Protein AF-A0A7V9SA68-F1 (afdb_monomer)

pLDDT: mean 89.1, std 13.72, range [39.91, 98.69]

Foldseek 3Di:
DDDDDDDDDPPPPPDPPDDDDPDDDLLRQLFVQQWDWDQPDQQGIKIKGWPAPLNDPPPVCNVVNQFKTKMKIWGWGQDPPRDIATDDFDDKFKAKPVRHTFAWDDPVRDDVVVVVVVVVVVVVQCVVVVNRTDMDMTMTGCVPNHCADFIKMWMDGPNDIDMHGDVGRRHDDD

Solvent-accessible surface area (backbone atoms only — not comparable to full-atom values): 10291 Å² total; per-residue (Å²): 141,85,87,82,85,80,81,81,81,82,80,78,78,76,71,82,83,77,70,76,65,93,71,67,50,61,62,52,51,23,47,55,69,34,39,48,76,46,72,57,69,79,68,18,37,41,37,41,34,50,61,40,38,63,70,50,98,43,79,87,47,34,70,52,32,54,49,27,43,36,38,39,40,34,41,33,32,53,46,88,93,71,46,76,47,62,52,87,81,71,83,72,42,48,24,36,72,84,68,50,71,48,51,70,56,53,83,92,72,56,55,68,68,57,52,53,50,52,54,50,53,49,50,53,44,18,62,76,48,78,67,65,55,54,74,41,80,49,45,22,44,23,84,84,37,38,58,68,38,79,46,25,43,35,40,34,45,94,95,41,79,50,71,46,70,26,51,40,60,64,43,82,86,127

Radius of gyration: 20.71 Å; Cα contacts (8 Å, |Δi|>4): 269; chains: 1; bounding box: 78×39×42 Å

Secondary structure (DSSP, 8-state):
------------------PPPSS--HHHHHHHHHEEEEE-GGG-EEEEEE--GGG---GGGHHHHHHEEEEEEEEEEE-GGG-EEE------EEEETT-PBPPBPPGGGS-HHHHHHHHHHHHHHHHHTTT----EEEEEE-TT--TTSSEEEEEEETTEEEEEEESPTT----

Sequence (174 aa):
MRAYAWGLALLVLAAPAAARLWKPTPPQVAMDYATISHIKGTEGRVIVTWMAAPLVPAPTMQPLLDRYVVISIVHTRQGAGGAVTWDDIEGVQVTDGNGQALKEVTPDTIPPSLVGMTASAEAAMRQSTQGKGKMHWGIYEAGAVNACRPGKLVVAYDGEQYSWDTPMPGCPKT

Mean predicted aligned error: 7.51 Å

Nearest PDB structures (foldseek):
  5jjh-assembly1_A  TM=4.404E-01  e=7.580E-01  Corynebacterium glutamicum
  9cyl-assembly1_L  TM=4.227E-01  e=2.660E+00  Mus musculus
  9bia-assembly1_F  TM=2.562E-01  e=7.580E-01  synthetic construct
  3cx2-assembly1_A  TM=3.317E-01  e=2.373E+00  Homo sapiens
  8ew6-assembly1_W-2  TM=2.442E-01  e=7.867E+00  Homo sapiens

Structure (mmCIF, N/CA/C/O backbone):
data_AF-A0A7V9SA68-F1
#
_entry.id   AF-A0A7V9SA68-F1
#
loop_
_atom_site.group_PDB
_atom_site.id
_atom_site.type_symbol
_atom_site.label_atom_id
_atom_site.label_alt_id
_atom_site.label_comp_id
_atom_site.label_asym_id
_atom_site.label_entity_id
_atom_site.label_seq_id
_atom_site.pdbx_PDB_ins_code
_atom_site.Cartn_x
_atom_site.Cartn_y
_atom_site.Cartn_z
_atom_site.occupancy
_atom_site.B_iso_or_equiv
_atom_site.auth_seq_id
_atom_site.auth_comp_id
_atom_site.auth_asym_id
_atom_site.auth_atom_id
_atom_site.pdbx_PDB_model_num
ATOM 1 N N . MET A 1 1 ? 61.872 26.856 -12.480 1.00 39.91 1 MET A N 1
ATOM 2 C CA . MET A 1 1 ? 61.262 25.542 -12.186 1.00 39.91 1 MET A CA 1
ATOM 3 C C . MET A 1 1 ? 60.559 25.635 -10.837 1.00 39.91 1 MET A C 1
ATOM 5 O O . MET A 1 1 ? 61.240 25.738 -9.828 1.00 39.91 1 MET A O 1
ATOM 9 N N . ARG A 1 2 ? 59.223 25.727 -10.811 1.00 41.56 2 ARG A N 1
ATOM 10 C CA . ARG A 1 2 ? 58.414 25.763 -9.578 1.00 41.56 2 ARG A CA 1
ATOM 11 C C . ARG A 1 2 ? 57.409 24.617 -9.645 1.00 41.56 2 ARG A C 1
ATOM 13 O O . ARG A 1 2 ? 56.536 24.634 -10.504 1.00 41.56 2 ARG A O 1
ATOM 20 N N . ALA A 1 3 ? 57.583 23.623 -8.782 1.00 43.25 3 ALA A N 1
ATOM 21 C CA . ALA A 1 3 ? 56.650 22.520 -8.605 1.00 43.25 3 ALA A CA 1
ATOM 22 C C . ALA A 1 3 ? 55.630 22.911 -7.527 1.00 43.25 3 ALA A C 1
ATOM 24 O O . ALA A 1 3 ? 56.015 23.204 -6.398 1.00 43.25 3 ALA A O 1
ATOM 25 N N . TYR A 1 4 ? 54.344 22.931 -7.877 1.00 50.34 4 TYR A N 1
ATOM 26 C CA . TYR A 1 4 ? 53.247 23.026 -6.916 1.00 50.34 4 TYR A CA 1
ATOM 27 C C . TYR A 1 4 ? 52.626 21.637 -6.775 1.00 50.34 4 TYR A C 1
ATOM 29 O O . TYR A 1 4 ? 51.953 21.155 -7.684 1.00 50.34 4 TYR A O 1
ATOM 37 N N . ALA A 1 5 ? 52.892 20.986 -5.644 1.00 49.88 5 ALA A N 1
ATOM 38 C CA . ALA A 1 5 ? 52.247 19.742 -5.258 1.00 49.88 5 ALA A CA 1
ATOM 39 C C . ALA A 1 5 ? 50.839 20.056 -4.730 1.00 49.88 5 ALA A C 1
ATOM 41 O O . ALA A 1 5 ? 50.684 20.669 -3.675 1.00 49.88 5 ALA A O 1
ATOM 42 N N . TRP A 1 6 ? 49.816 19.658 -5.483 1.00 51.41 6 TRP A N 1
ATOM 43 C CA . TRP A 1 6 ? 48.422 19.693 -5.051 1.00 51.41 6 TRP A CA 1
ATOM 44 C C . TRP A 1 6 ? 48.121 18.432 -4.238 1.00 51.41 6 TRP A C 1
ATOM 46 O O . TRP A 1 6 ? 48.025 17.336 -4.785 1.00 51.41 6 TRP A O 1
ATOM 56 N N . GLY A 1 7 ? 47.997 18.587 -2.920 1.00 52.03 7 GLY A N 1
ATOM 57 C CA . GLY A 1 7 ? 47.494 17.542 -2.034 1.00 52.03 7 GLY A CA 1
ATOM 58 C C . GLY A 1 7 ? 45.973 17.457 -2.134 1.00 52.03 7 GLY A C 1
ATOM 59 O O . GLY A 1 7 ? 45.271 18.354 -1.674 1.00 52.03 7 GLY A O 1
ATOM 60 N N . LEU A 1 8 ? 45.463 16.384 -2.739 1.00 59.12 8 LEU A N 1
ATOM 61 C CA . LEU A 1 8 ? 44.035 16.083 -2.780 1.00 59.12 8 LEU A CA 1
ATOM 62 C C . LEU A 1 8 ? 43.644 15.373 -1.472 1.00 59.12 8 LEU A C 1
ATOM 64 O O . LEU A 1 8 ? 43.909 14.185 -1.293 1.00 59.12 8 LEU A O 1
ATOM 68 N N . ALA A 1 9 ? 43.046 16.108 -0.536 1.00 55.38 9 ALA A N 1
ATOM 69 C CA . ALA A 1 9 ? 42.483 15.538 0.684 1.00 55.38 9 ALA A CA 1
ATOM 70 C C . ALA A 1 9 ? 41.136 14.863 0.367 1.00 55.38 9 ALA A C 1
ATOM 72 O O . ALA A 1 9 ? 40.105 15.521 0.240 1.00 55.38 9 ALA A O 1
ATOM 73 N N . LEU A 1 10 ? 41.152 13.536 0.223 1.00 54.66 10 LEU A N 1
ATOM 74 C CA . LEU A 1 10 ? 39.959 12.690 0.147 1.00 54.66 10 LEU A CA 1
ATOM 75 C C . LEU A 1 10 ? 39.303 12.599 1.535 1.00 54.66 10 LEU A C 1
ATOM 77 O O . LEU A 1 10 ? 39.601 11.710 2.330 1.00 54.66 10 LEU A O 1
ATOM 81 N N . LEU A 1 11 ? 38.401 13.535 1.830 1.00 51.50 11 LEU A N 1
ATOM 82 C CA . LEU A 1 11 ? 37.455 13.432 2.942 1.00 51.50 11 LEU A CA 1
ATOM 83 C C . LEU A 1 11 ? 36.398 12.375 2.593 1.00 51.50 11 LEU A C 1
ATOM 85 O O . LEU A 1 11 ? 35.364 12.666 1.995 1.00 51.50 11 LEU A O 1
ATOM 89 N N . VAL A 1 12 ? 36.680 11.124 2.956 1.00 53.19 12 VAL A N 1
ATOM 90 C CA . VAL A 1 12 ? 35.689 10.045 2.964 1.00 53.19 12 VAL A CA 1
ATOM 91 C C . VAL A 1 12 ? 34.710 10.335 4.100 1.00 53.19 12 VAL A C 1
ATOM 93 O O . VAL A 1 12 ? 34.970 10.029 5.262 1.00 53.19 12 VAL A O 1
ATOM 96 N N . LEU A 1 13 ? 33.583 10.965 3.770 1.00 51.72 13 LEU A N 1
ATOM 97 C CA . LEU A 1 13 ? 32.421 11.040 4.651 1.00 51.72 13 LEU A CA 1
ATOM 98 C C . LEU A 1 13 ? 31.860 9.620 4.796 1.00 51.72 13 LEU A C 1
ATOM 100 O O . LEU A 1 13 ? 31.048 9.173 3.988 1.00 51.72 13 LEU A O 1
ATOM 104 N N . ALA A 1 14 ? 32.340 8.886 5.801 1.00 55.88 14 ALA A N 1
ATOM 105 C CA . ALA A 1 14 ? 31.774 7.605 6.190 1.00 55.88 14 ALA A CA 1
ATOM 106 C C . ALA A 1 14 ? 30.345 7.845 6.692 1.00 55.88 14 ALA A C 1
ATOM 108 O O . ALA A 1 14 ? 30.129 8.211 7.848 1.00 55.88 14 ALA A O 1
ATOM 109 N N . ALA A 1 15 ? 29.358 7.684 5.809 1.00 61.00 15 ALA A N 1
ATOM 110 C CA . ALA A 1 15 ? 27.975 7.587 6.241 1.00 61.00 15 ALA A CA 1
ATOM 111 C C . ALA A 1 15 ? 27.877 6.399 7.215 1.00 61.00 15 ALA A C 1
ATOM 113 O O . ALA A 1 15 ? 28.412 5.327 6.908 1.00 61.00 15 ALA A O 1
ATOM 114 N N . PRO A 1 16 ? 27.248 6.560 8.393 1.00 59.00 16 PRO A N 1
ATOM 115 C CA . PRO A 1 16 ? 27.104 5.461 9.328 1.00 59.00 16 PRO A CA 1
ATOM 116 C C . PRO A 1 16 ? 26.313 4.347 8.643 1.00 59.00 16 PRO A C 1
ATOM 118 O O . PRO A 1 16 ? 25.147 4.519 8.286 1.00 59.00 16 PRO A O 1
ATOM 121 N N . ALA A 1 17 ? 26.958 3.200 8.446 1.00 57.69 17 ALA A N 1
ATOM 122 C CA . ALA A 1 17 ? 26.277 1.980 8.055 1.00 57.69 17 ALA A CA 1
ATOM 123 C C . ALA A 1 17 ? 25.399 1.551 9.237 1.00 57.69 17 ALA A C 1
ATOM 125 O O . ALA A 1 17 ? 25.861 0.899 10.172 1.00 57.69 17 ALA A O 1
ATOM 126 N N . ALA A 1 18 ? 24.137 1.977 9.236 1.00 67.50 18 ALA A N 1
ATOM 127 C CA . ALA A 1 18 ? 23.168 1.513 10.211 1.00 67.50 18 ALA A CA 1
ATOM 128 C C . ALA A 1 18 ? 22.851 0.044 9.899 1.00 67.50 18 ALA A C 1
ATOM 130 O O . ALA A 1 18 ? 22.137 -0.266 8.944 1.00 67.50 18 ALA A O 1
ATOM 131 N N . ALA A 1 19 ? 23.406 -0.874 10.691 1.00 68.50 19 ALA A N 1
ATOM 132 C CA . ALA A 1 19 ? 22.926 -2.248 10.712 1.00 68.50 19 ALA A CA 1
ATOM 133 C C . ALA A 1 19 ? 21.432 -2.230 11.070 1.00 68.50 19 ALA A C 1
ATOM 135 O O . ALA A 1 19 ? 21.007 -1.427 11.907 1.00 68.50 19 ALA A O 1
ATOM 136 N N . ARG A 1 20 ? 20.630 -3.096 10.433 1.00 66.94 20 ARG A N 1
ATOM 137 C CA . ARG A 1 20 ? 19.212 -3.256 10.792 1.00 66.94 20 ARG A CA 1
ATOM 138 C C . ARG A 1 20 ? 19.105 -3.392 12.313 1.00 66.94 20 ARG A C 1
ATOM 140 O O . ARG A 1 20 ? 19.869 -4.156 12.905 1.00 66.94 20 ARG A O 1
ATOM 147 N N . LEU A 1 21 ? 18.186 -2.648 12.936 1.00 72.56 21 LEU A N 1
ATOM 148 C CA . LEU A 1 21 ? 17.966 -2.753 14.378 1.00 72.56 21 LEU A CA 1
ATOM 149 C C . LEU A 1 21 ? 17.682 -4.217 14.714 1.00 72.56 21 LEU A C 1
ATOM 151 O O . LEU A 1 21 ? 16.724 -4.795 14.208 1.00 72.56 21 LEU A O 1
ATOM 155 N N . TRP A 1 22 ? 18.504 -4.817 15.574 1.00 80.94 22 TRP A N 1
ATOM 156 C CA . TRP A 1 22 ? 18.327 -6.225 15.933 1.00 80.94 22 TRP A CA 1
ATOM 157 C C . TRP A 1 22 ? 17.017 -6.467 16.707 1.00 80.9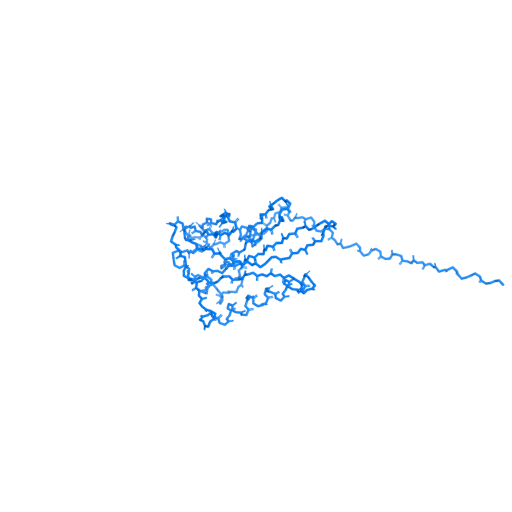4 22 TRP A C 1
ATOM 159 O O . TRP A 1 22 ? 16.490 -7.575 16.706 1.00 80.94 22 TRP A O 1
ATOM 169 N N . LYS A 1 23 ? 16.472 -5.413 17.334 1.00 85.75 23 LYS A N 1
ATOM 170 C CA . LYS A 1 23 ? 15.135 -5.377 17.934 1.00 85.75 23 LYS A CA 1
ATOM 171 C C . LYS A 1 23 ? 14.303 -4.299 17.239 1.00 85.75 23 LYS A C 1
ATOM 173 O O . LYS A 1 23 ? 14.423 -3.137 17.631 1.00 85.75 23 LYS A O 1
ATOM 178 N N . PRO A 1 24 ? 13.503 -4.634 16.217 1.00 86.94 24 PRO A N 1
ATOM 179 C CA . PRO A 1 24 ? 12.635 -3.649 15.589 1.00 86.94 24 PRO A CA 1
ATOM 180 C C . PRO A 1 24 ? 11.670 -3.072 16.627 1.00 86.94 24 PRO A C 1
ATOM 182 O O . PRO A 1 24 ? 11.178 -3.775 17.515 1.00 86.94 24 PRO A O 1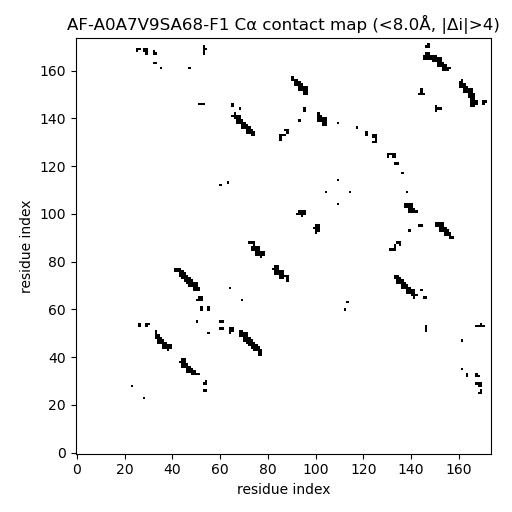
ATOM 185 N N . THR A 1 25 ? 11.424 -1.768 16.541 1.00 88.19 25 THR A N 1
ATOM 186 C CA . THR A 1 25 ? 10.427 -1.113 17.393 1.00 88.19 25 THR A CA 1
ATOM 187 C C . THR A 1 25 ? 9.020 -1.567 16.981 1.00 88.19 25 THR A C 1
ATOM 189 O O . THR A 1 25 ? 8.827 -1.973 15.834 1.00 88.19 25 THR A O 1
ATOM 192 N N . PRO A 1 26 ? 8.001 -1.491 17.858 1.00 87.25 26 PRO A N 1
ATOM 193 C CA . PRO A 1 26 ? 6.640 -1.871 17.475 1.00 87.25 26 PRO A CA 1
ATOM 194 C C . PRO A 1 26 ? 6.115 -1.163 16.208 1.00 87.25 26 PRO A C 1
ATOM 196 O O . PRO A 1 26 ? 5.561 -1.855 15.354 1.00 87.25 26 PRO A O 1
ATOM 199 N N . PRO A 1 27 ? 6.347 0.153 16.000 1.00 86.88 27 PRO A N 1
ATOM 200 C CA . PRO A 1 27 ? 5.988 0.812 14.741 1.00 86.88 27 PRO A CA 1
ATOM 201 C C . PRO A 1 27 ? 6.722 0.245 13.520 1.00 86.88 27 PRO A C 1
ATOM 203 O O . PRO A 1 27 ? 6.141 0.155 12.443 1.00 86.88 27 PRO A O 1
ATOM 206 N N . GLN A 1 28 ? 7.984 -0.167 13.678 1.00 88.88 28 GLN A N 1
ATOM 207 C CA . GLN A 1 28 ? 8.751 -0.779 12.595 1.00 88.88 28 GLN A CA 1
ATOM 208 C C . GLN A 1 28 ? 8.187 -2.151 12.216 1.00 88.88 28 GLN A C 1
ATOM 210 O O . GLN A 1 28 ? 8.015 -2.424 11.036 1.00 88.88 28 GLN A O 1
ATOM 215 N N . VAL A 1 29 ? 7.820 -2.977 13.202 1.00 92.12 29 VAL A N 1
ATOM 216 C CA . VAL A 1 29 ? 7.164 -4.271 12.945 1.00 92.12 29 VAL A CA 1
ATOM 217 C C . VAL A 1 29 ? 5.832 -4.076 12.222 1.00 92.12 29 VAL A C 1
ATOM 219 O O . VAL A 1 29 ? 5.530 -4.815 11.290 1.00 92.12 29 VAL A O 1
ATOM 222 N N . ALA A 1 30 ? 5.043 -3.076 12.622 1.00 92.50 30 ALA A N 1
ATOM 223 C CA . ALA A 1 30 ? 3.789 -2.758 11.951 1.00 92.50 30 ALA A CA 1
ATOM 224 C C . ALA A 1 30 ? 4.022 -2.331 10.492 1.00 92.50 30 ALA A C 1
ATOM 226 O O . ALA A 1 30 ? 3.327 -2.812 9.602 1.00 92.50 30 ALA A O 1
ATOM 227 N N . MET A 1 31 ? 5.017 -1.475 10.236 1.00 93.50 31 MET A N 1
ATOM 228 C CA . MET A 1 31 ? 5.364 -1.018 8.885 1.00 93.50 31 MET A CA 1
ATOM 229 C C . MET A 1 31 ? 5.866 -2.158 7.992 1.00 93.50 31 MET A C 1
ATOM 231 O O . MET A 1 31 ? 5.441 -2.270 6.842 1.00 93.50 31 MET A O 1
ATOM 235 N N . ASP A 1 32 ? 6.736 -3.015 8.531 1.00 94.25 32 ASP A N 1
ATOM 236 C CA . ASP A 1 32 ? 7.239 -4.197 7.831 1.00 94.25 32 ASP A CA 1
ATOM 237 C C . ASP A 1 32 ? 6.089 -5.164 7.509 1.00 94.25 32 ASP A C 1
ATOM 239 O O . ASP A 1 32 ? 6.033 -5.705 6.411 1.00 94.25 32 ASP A O 1
ATOM 243 N N . TYR A 1 33 ? 5.129 -5.337 8.426 1.00 96.38 33 TYR A N 1
ATOM 244 C CA . TYR A 1 33 ? 3.928 -6.141 8.184 1.00 96.38 33 TYR A CA 1
ATOM 245 C C . TYR A 1 33 ? 3.020 -5.524 7.112 1.00 96.38 33 TYR A C 1
ATOM 247 O O . TYR A 1 33 ? 2.484 -6.223 6.258 1.00 96.38 33 TYR A O 1
ATOM 255 N N . ALA A 1 34 ? 2.857 -4.202 7.134 1.00 97.25 34 ALA A N 1
ATOM 256 C CA . ALA A 1 34 ? 2.014 -3.468 6.200 1.00 97.25 34 ALA A CA 1
ATOM 257 C C . ALA A 1 34 ? 2.564 -3.410 4.770 1.00 97.25 34 ALA A C 1
ATOM 259 O O . ALA A 1 34 ? 1.821 -3.069 3.851 1.00 97.25 34 ALA A O 1
ATOM 260 N N . THR A 1 35 ? 3.849 -3.719 4.579 1.00 97.81 35 THR A N 1
ATOM 261 C CA . THR A 1 35 ? 4.536 -3.618 3.291 1.00 97.81 35 THR A CA 1
ATOM 262 C C . THR A 1 35 ? 4.967 -4.991 2.801 1.00 97.81 35 THR A C 1
ATOM 264 O O . THR A 1 35 ? 5.888 -5.602 3.335 1.00 97.81 35 THR A O 1
ATOM 267 N N . ILE A 1 36 ? 4.365 -5.447 1.709 1.00 98.38 36 ILE A N 1
ATOM 268 C CA . ILE A 1 36 ? 4.782 -6.664 1.021 1.00 98.38 36 ILE A CA 1
ATOM 269 C C . ILE A 1 36 ? 5.702 -6.276 -0.132 1.00 98.38 36 ILE A C 1
ATOM 271 O O . ILE A 1 36 ? 5.328 -5.527 -1.029 1.00 98.38 36 ILE A O 1
ATOM 275 N N . SER A 1 37 ? 6.926 -6.797 -0.113 1.00 97.81 37 SER A N 1
ATOM 276 C CA . SER A 1 37 ? 7.916 -6.604 -1.171 1.00 97.81 37 SER A CA 1
ATOM 277 C C . SER A 1 37 ? 8.167 -7.923 -1.893 1.00 97.81 37 SER A C 1
ATOM 279 O O . SER A 1 37 ? 8.907 -8.767 -1.389 1.00 97.81 37 SER A O 1
ATOM 281 N N . HIS A 1 38 ? 7.626 -8.066 -3.097 1.00 97.56 38 HIS A N 1
ATOM 282 C CA . HIS A 1 38 ? 7.768 -9.251 -3.935 1.00 97.56 38 HIS A CA 1
ATOM 283 C C . HIS A 1 38 ? 8.798 -9.003 -5.046 1.00 97.56 38 HIS A C 1
ATOM 285 O O . HIS A 1 38 ? 8.635 -8.113 -5.878 1.00 97.56 38 HIS A O 1
ATOM 291 N N . ILE A 1 39 ? 9.880 -9.783 -5.051 1.00 95.44 39 ILE A N 1
ATOM 292 C CA . ILE A 1 39 ? 10.885 -9.788 -6.122 1.00 95.44 39 ILE A CA 1
ATOM 293 C C . ILE A 1 39 ? 10.458 -10.821 -7.173 1.00 95.44 39 ILE A C 1
ATOM 295 O O . ILE A 1 39 ? 10.526 -12.018 -6.905 1.00 95.44 39 ILE A O 1
ATOM 299 N N . LYS A 1 40 ? 10.066 -10.369 -8.368 1.00 91.62 40 LYS A N 1
ATOM 300 C CA . LYS A 1 40 ? 9.612 -11.204 -9.497 1.00 91.62 40 LYS A CA 1
ATOM 301 C C . LYS A 1 40 ? 10.783 -11.691 -10.369 1.00 91.62 40 LYS A C 1
ATOM 303 O O . LYS A 1 40 ? 10.720 -11.713 -11.595 1.00 91.62 40 LYS A O 1
ATOM 308 N N . GLY A 1 41 ? 11.916 -12.020 -9.747 1.00 86.19 41 GLY A N 1
ATOM 309 C CA . GLY A 1 41 ? 13.139 -12.400 -10.461 1.00 86.19 41 GLY A CA 1
ATOM 310 C C . GLY A 1 41 ? 13.603 -11.320 -11.447 1.00 86.19 41 GLY A C 1
ATOM 311 O O . GLY A 1 41 ? 13.841 -10.178 -11.058 1.00 86.19 41 GLY A O 1
ATOM 312 N N . THR A 1 42 ? 13.737 -11.679 -12.726 1.00 82.75 42 THR A N 1
ATOM 313 C CA . THR A 1 42 ? 14.164 -10.756 -13.794 1.00 82.75 42 THR A CA 1
ATOM 314 C C . THR A 1 42 ? 13.082 -9.767 -14.220 1.00 82.75 42 THR A C 1
ATOM 316 O O . THR A 1 42 ? 13.396 -8.779 -14.877 1.00 82.75 42 THR A O 1
ATOM 319 N N . GLU A 1 43 ? 11.821 -10.011 -13.861 1.00 84.88 43 GLU A N 1
ATOM 320 C CA . GLU A 1 43 ? 10.708 -9.106 -14.173 1.00 84.88 43 GLU A CA 1
ATOM 321 C C . GLU A 1 43 ? 10.712 -7.879 -13.257 1.00 84.88 43 GLU A C 1
ATOM 323 O O . GLU A 1 43 ? 10.170 -6.841 -13.618 1.00 84.88 43 GLU A O 1
ATOM 328 N N . GLY A 1 44 ? 11.417 -7.953 -12.123 1.00 92.81 44 GLY A N 1
ATOM 329 C CA . GLY A 1 44 ? 11.677 -6.820 -11.248 1.00 92.81 44 GLY A CA 1
ATOM 330 C C . GLY A 1 44 ? 11.095 -6.985 -9.852 1.00 92.81 44 GLY A C 1
ATOM 331 O O . GLY A 1 44 ? 11.323 -7.993 -9.184 1.00 92.81 44 GLY A O 1
ATOM 332 N N . ARG A 1 45 ? 10.412 -5.952 -9.357 1.00 96.00 45 ARG A N 1
ATOM 333 C CA . ARG A 1 45 ? 9.926 -5.870 -7.977 1.00 96.00 45 ARG A CA 1
ATOM 334 C C . ARG A 1 45 ? 8.580 -5.167 -7.912 1.00 96.00 45 ARG A C 1
ATOM 336 O O . ARG A 1 45 ? 8.445 -4.054 -8.414 1.00 96.00 45 ARG A O 1
ATOM 343 N N . VAL A 1 46 ? 7.648 -5.781 -7.194 1.00 97.81 46 VAL A N 1
ATOM 344 C CA . VAL A 1 46 ? 6.379 -5.182 -6.781 1.00 97.81 46 VAL A CA 1
ATOM 345 C C . VAL A 1 46 ? 6.440 -4.905 -5.281 1.00 97.81 46 VAL A C 1
ATOM 347 O O . VAL A 1 46 ? 6.828 -5.768 -4.493 1.00 97.81 46 VAL A O 1
ATOM 350 N N . ILE A 1 47 ? 6.085 -3.692 -4.879 1.00 98.00 47 ILE A N 1
ATOM 351 C CA . ILE A 1 47 ? 5.924 -3.298 -3.480 1.00 98.00 47 ILE A CA 1
ATOM 352 C C . ILE A 1 47 ? 4.471 -2.886 -3.298 1.00 98.00 47 ILE A C 1
ATOM 354 O O . ILE A 1 47 ? 4.013 -1.979 -3.989 1.00 98.00 47 ILE A O 1
ATOM 358 N N . VAL A 1 48 ? 3.769 -3.544 -2.381 1.00 98.50 48 VAL A N 1
ATOM 359 C CA . VAL A 1 48 ? 2.389 -3.223 -2.013 1.00 98.50 48 VAL A CA 1
ATOM 360 C C . VAL A 1 48 ? 2.365 -2.815 -0.550 1.00 98.50 48 VAL A C 1
ATOM 362 O O . VAL A 1 48 ? 2.830 -3.570 0.304 1.00 98.50 48 VAL A O 1
ATOM 365 N N . THR A 1 49 ? 1.823 -1.639 -0.250 1.00 98.19 49 THR A N 1
ATOM 366 C CA . THR A 1 49 ? 1.753 -1.116 1.117 1.00 98.19 49 THR A CA 1
ATOM 367 C C . THR A 1 49 ? 0.323 -0.747 1.481 1.00 98.19 49 THR A C 1
ATOM 369 O O . THR A 1 49 ? -0.332 0.003 0.760 1.00 98.19 49 THR A O 1
ATOM 372 N N . TRP A 1 50 ? -0.140 -1.220 2.639 1.00 97.81 50 TRP A N 1
ATOM 373 C CA . TRP A 1 50 ? -1.398 -0.788 3.245 1.00 97.81 50 TRP A CA 1
ATOM 374 C C . TRP A 1 50 ? -1.158 0.308 4.286 1.00 97.81 50 TRP A C 1
ATOM 376 O O . TRP A 1 50 ? -0.582 0.068 5.346 1.00 97.81 50 TRP A O 1
ATOM 386 N N . MET A 1 51 ? -1.639 1.522 4.013 1.00 95.75 51 MET A N 1
ATOM 387 C CA . MET A 1 51 ? -1.597 2.639 4.960 1.00 95.75 51 MET A CA 1
ATOM 388 C C . MET A 1 51 ? -2.679 2.456 6.032 1.00 95.75 51 MET A C 1
ATOM 390 O O . MET A 1 51 ? -3.774 2.999 5.930 1.00 95.75 51 MET A O 1
ATOM 394 N N . ALA A 1 52 ? -2.383 1.656 7.051 1.00 93.19 52 ALA A N 1
ATOM 395 C CA . ALA A 1 52 ? -3.305 1.350 8.139 1.00 93.19 52 ALA A CA 1
ATOM 396 C C . ALA A 1 52 ? -3.138 2.287 9.350 1.00 93.19 52 ALA A C 1
ATOM 398 O O . ALA A 1 52 ? -2.062 2.840 9.589 1.00 93.19 52 ALA A O 1
ATOM 399 N N . ALA A 1 53 ? -4.191 2.417 10.166 1.00 89.75 53 ALA A N 1
ATOM 400 C CA . ALA A 1 53 ? -4.205 3.280 11.352 1.00 89.75 53 ALA A CA 1
ATOM 401 C C . ALA A 1 53 ? -3.019 3.071 12.326 1.00 89.75 53 ALA A C 1
ATOM 403 O O . ALA A 1 53 ? -2.456 4.076 12.764 1.00 89.75 53 ALA A O 1
ATOM 404 N N . PRO A 1 54 ? -2.557 1.834 12.625 1.00 87.81 54 PRO A N 1
ATOM 405 C CA . PRO A 1 54 ? -1.402 1.615 13.507 1.00 87.81 54 PRO A CA 1
ATOM 406 C C . PRO A 1 54 ? -0.088 2.238 13.017 1.00 87.81 54 PRO A C 1
ATOM 408 O O . PRO A 1 54 ? 0.838 2.414 13.807 1.00 87.81 54 PRO A O 1
ATOM 411 N N . LEU A 1 55 ? 0.011 2.563 11.725 1.00 87.75 55 LEU A N 1
ATOM 412 C CA . LEU A 1 55 ? 1.212 3.136 11.113 1.00 87.75 55 LEU A CA 1
ATOM 413 C C . LEU A 1 55 ? 1.255 4.657 11.195 1.00 87.75 55 LEU A C 1
ATOM 415 O O . LEU A 1 55 ? 2.317 5.251 11.017 1.00 87.75 55 LEU A O 1
ATOM 419 N N . VAL A 1 56 ? 0.105 5.294 11.415 1.00 86.12 56 VAL A N 1
ATOM 420 C CA . VAL A 1 56 ? -0.035 6.743 11.324 1.00 86.12 56 VAL A CA 1
ATOM 421 C C . VAL A 1 56 ? -0.212 7.308 12.733 1.00 86.12 56 VAL A C 1
ATOM 423 O O . VAL A 1 56 ? -1.303 7.225 13.298 1.00 86.12 56 VAL A O 1
ATOM 426 N N . PRO A 1 57 ? 0.830 7.931 13.321 1.00 82.38 57 PRO A N 1
ATOM 427 C CA . PRO A 1 57 ? 0.794 8.466 14.683 1.00 82.38 57 PRO A CA 1
ATOM 428 C C . PRO A 1 57 ? 0.034 9.804 14.765 1.00 82.38 57 PRO A C 1
ATOM 430 O O . PRO A 1 57 ? 0.402 10.697 15.523 1.00 82.38 57 PRO A O 1
ATOM 433 N N . ALA A 1 58 ? -1.023 9.963 13.967 1.00 87.50 58 ALA A N 1
ATOM 434 C CA . ALA A 1 58 ? -1.915 11.110 13.973 1.00 87.50 58 ALA A CA 1
ATOM 435 C C . ALA A 1 58 ? -3.319 10.623 14.367 1.00 87.50 58 ALA A C 1
ATOM 437 O O . ALA A 1 58 ? -4.000 10.013 13.540 1.00 87.50 58 ALA A O 1
ATOM 438 N N . PRO A 1 59 ? -3.788 10.890 15.602 1.00 86.88 59 PRO A N 1
ATOM 439 C CA . PRO A 1 59 ? -5.109 10.448 16.061 1.00 86.88 59 PRO A CA 1
ATOM 440 C C . PRO A 1 59 ? -6.251 10.911 15.149 1.00 86.88 59 PRO A C 1
ATOM 442 O O . PRO A 1 59 ? -7.235 10.204 14.968 1.00 86.88 59 PRO A O 1
ATOM 445 N N . THR A 1 60 ? -6.090 12.070 14.510 1.00 89.81 60 THR A N 1
ATOM 446 C CA . THR A 1 60 ? -7.038 12.625 13.535 1.00 89.81 60 THR A CA 1
ATOM 447 C C . THR A 1 60 ? -7.172 11.792 12.258 1.00 89.81 60 THR A C 1
ATOM 449 O O . THR A 1 60 ? -8.185 11.903 11.574 1.00 89.81 60 THR A O 1
ATOM 452 N N . MET A 1 61 ? -6.188 10.946 11.938 1.00 91.88 61 MET A N 1
ATOM 453 C CA . MET A 1 61 ? -6.217 10.058 10.773 1.00 91.88 61 MET A CA 1
ATOM 454 C C . MET A 1 61 ? -6.839 8.697 11.073 1.00 91.88 61 MET A C 1
ATOM 456 O O . MET A 1 61 ? -7.294 8.038 10.143 1.00 91.88 61 MET A O 1
ATOM 460 N N . GLN A 1 62 ? -6.906 8.275 12.339 1.00 91.25 62 GLN A N 1
ATOM 461 C CA . GLN A 1 62 ? -7.423 6.949 12.693 1.00 91.25 62 GLN A CA 1
ATOM 462 C C . GLN A 1 62 ? -8.854 6.714 12.182 1.00 91.25 62 GLN A C 1
ATOM 464 O O . GLN A 1 62 ? -9.044 5.736 11.466 1.00 91.25 62 GLN A O 1
ATOM 469 N N . PRO A 1 63 ? -9.834 7.624 12.390 1.00 92.75 63 PRO A N 1
ATOM 470 C CA . PRO A 1 63 ? -11.197 7.398 11.903 1.00 92.75 63 PRO A CA 1
ATOM 471 C C . PRO A 1 63 ? -11.285 7.302 10.377 1.00 92.75 63 PRO A C 1
ATOM 473 O O . PRO A 1 63 ? -12.178 6.652 9.840 1.00 92.75 63 PRO A O 1
ATOM 476 N N . LEU A 1 64 ? -10.367 7.964 9.665 1.00 94.88 64 LEU A N 1
ATOM 477 C CA . LEU A 1 64 ? -10.295 7.883 8.210 1.00 94.88 64 LEU A CA 1
ATOM 478 C C . LEU A 1 64 ? -9.733 6.537 7.770 1.00 94.88 64 LEU A C 1
ATOM 480 O O . LEU A 1 64 ? -10.307 5.915 6.889 1.00 94.88 64 LEU A O 1
ATOM 484 N N . LEU A 1 65 ? -8.659 6.068 8.400 1.00 94.94 65 LEU A N 1
ATOM 485 C CA . LEU A 1 65 ? -8.027 4.786 8.075 1.00 94.94 65 LEU A CA 1
ATOM 486 C C . LEU A 1 65 ? -8.811 3.572 8.605 1.00 94.94 65 LEU A C 1
ATOM 488 O O . LEU A 1 65 ? -8.577 2.452 8.165 1.00 94.94 65 LEU A O 1
ATOM 492 N N . ASP A 1 66 ? -9.765 3.788 9.513 1.00 94.06 66 ASP A N 1
ATOM 493 C CA . ASP A 1 66 ? -10.784 2.798 9.880 1.00 94.06 66 ASP A CA 1
ATOM 494 C C . ASP A 1 66 ? -11.925 2.731 8.857 1.00 94.06 66 ASP A C 1
ATOM 496 O O . ASP A 1 66 ? -12.539 1.679 8.682 1.00 94.06 66 ASP A O 1
ATOM 500 N N . ARG A 1 67 ? -12.237 3.855 8.199 1.00 95.94 67 ARG A N 1
ATOM 501 C CA . ARG A 1 67 ? -13.308 3.955 7.196 1.00 95.94 67 ARG A CA 1
ATOM 502 C C . ARG A 1 67 ? -12.836 3.604 5.787 1.00 95.94 67 ARG A C 1
ATOM 504 O O . ARG A 1 67 ? -13.649 3.165 4.972 1.00 95.94 67 ARG A O 1
ATOM 511 N N . TYR A 1 68 ? -11.555 3.809 5.503 1.00 97.81 68 TYR A N 1
ATOM 512 C CA . TYR A 1 68 ? -10.961 3.615 4.190 1.00 97.81 68 TYR A CA 1
ATOM 513 C C . TYR A 1 68 ? -9.752 2.686 4.250 1.00 97.81 68 TYR A C 1
ATOM 515 O O . TYR A 1 68 ? -8.874 2.835 5.097 1.00 97.81 68 TYR A O 1
ATOM 523 N N . VAL A 1 69 ? -9.672 1.775 3.287 1.00 98.06 69 VAL A N 1
ATOM 524 C CA . VAL A 1 69 ? -8.464 1.009 2.981 1.00 98.06 69 VAL A CA 1
ATOM 525 C C . VAL A 1 69 ? -7.671 1.793 1.942 1.00 98.06 69 VAL A C 1
ATOM 527 O O . VAL A 1 69 ? -8.181 2.096 0.868 1.00 98.06 69 VAL A O 1
ATOM 530 N N . VAL A 1 70 ? -6.429 2.143 2.268 1.00 97.88 70 VAL A N 1
ATOM 531 C CA . VAL A 1 70 ? -5.556 2.949 1.405 1.00 97.88 70 VAL A CA 1
ATOM 532 C C . VAL A 1 70 ? -4.339 2.116 1.026 1.00 97.88 70 VAL A C 1
ATOM 534 O O . VAL A 1 70 ? -3.541 1.754 1.892 1.00 97.88 70 VAL A O 1
ATOM 537 N N . ILE A 1 71 ? -4.207 1.808 -0.260 1.00 98.38 71 ILE A N 1
ATOM 538 C CA . ILE A 1 71 ? -3.179 0.921 -0.802 1.00 98.38 71 ILE A CA 1
ATOM 539 C C . ILE A 1 71 ? -2.289 1.709 -1.747 1.00 98.38 71 ILE A C 1
ATOM 541 O O . ILE A 1 71 ? -2.792 2.411 -2.622 1.00 98.38 71 ILE A O 1
ATOM 545 N N . SER A 1 72 ? -0.974 1.567 -1.594 1.00 98.00 72 SER A N 1
ATOM 546 C CA . SER A 1 72 ? -0.029 1.942 -2.639 1.00 98.00 72 SER A CA 1
ATOM 547 C C . SER A 1 72 ? 0.596 0.719 -3.283 1.00 98.00 72 SER A C 1
ATOM 549 O O . SER A 1 72 ? 0.880 -0.279 -2.619 1.00 98.00 72 SER A O 1
ATOM 551 N N . ILE A 1 73 ? 0.818 0.815 -4.591 1.00 98.38 73 ILE A N 1
ATOM 552 C CA . ILE A 1 73 ? 1.563 -0.171 -5.368 1.00 98.38 73 ILE A CA 1
ATOM 553 C C . ILE A 1 73 ? 2.675 0.554 -6.118 1.00 98.38 73 ILE A C 1
ATOM 555 O O . ILE A 1 73 ? 2.474 1.622 -6.701 1.00 98.38 73 ILE A O 1
ATOM 559 N N . VAL A 1 74 ? 3.860 -0.042 -6.099 1.00 97.56 74 VAL A N 1
ATOM 560 C CA . VAL A 1 74 ? 5.000 0.338 -6.931 1.00 97.56 74 VAL A CA 1
ATOM 561 C C . VAL A 1 74 ? 5.464 -0.902 -7.666 1.00 97.56 74 VAL A C 1
ATOM 563 O O . VAL A 1 74 ? 5.758 -1.913 -7.033 1.00 97.56 74 VAL A O 1
ATOM 566 N N . HIS A 1 75 ? 5.583 -0.811 -8.985 1.00 96.88 75 HIS A N 1
ATOM 567 C CA . HIS A 1 75 ? 6.151 -1.868 -9.806 1.00 96.88 75 HIS A CA 1
ATOM 568 C C . HIS A 1 75 ? 7.350 -1.312 -10.567 1.00 96.88 75 HIS A C 1
ATOM 570 O O . HIS A 1 75 ? 7.242 -0.350 -11.330 1.00 96.88 75 HIS A O 1
ATOM 576 N N . THR A 1 76 ? 8.518 -1.894 -10.314 1.00 95.75 76 THR A N 1
ATOM 577 C CA . THR A 1 76 ? 9.748 -1.574 -11.034 1.00 95.75 76 THR A CA 1
ATOM 578 C C . THR A 1 76 ? 10.286 -2.771 -11.782 1.00 95.75 76 THR A C 1
ATOM 580 O O . THR A 1 76 ? 10.282 -3.863 -11.222 1.00 95.75 76 THR A O 1
ATOM 583 N N . ARG A 1 77 ? 10.904 -2.543 -12.942 1.00 94.12 77 ARG A N 1
ATOM 584 C CA . ARG A 1 77 ? 11.741 -3.536 -13.628 1.00 94.12 77 ARG A CA 1
ATOM 585 C C . ARG A 1 77 ? 13.211 -3.172 -13.533 1.00 94.12 77 ARG A C 1
ATOM 587 O O . ARG A 1 77 ? 13.558 -1.997 -13.397 1.00 94.12 77 ARG A O 1
ATOM 594 N N . GLN A 1 78 ? 14.072 -4.178 -13.643 1.00 89.62 78 GLN A N 1
ATOM 595 C CA . GLN A 1 78 ? 15.515 -3.986 -13.711 1.00 89.62 78 GLN A CA 1
ATOM 596 C C . GLN A 1 78 ? 16.015 -4.345 -15.114 1.00 89.62 78 GLN A C 1
ATOM 598 O O . GLN A 1 78 ? 16.028 -5.505 -15.510 1.00 89.62 78 GLN A O 1
ATOM 603 N N . GLY A 1 79 ? 16.408 -3.331 -15.879 1.00 83.06 79 GLY A N 1
ATOM 604 C CA . GLY A 1 79 ? 17.004 -3.487 -17.199 1.00 83.06 79 GLY A CA 1
ATOM 605 C C . GLY A 1 79 ? 18.466 -3.935 -17.145 1.00 83.06 79 GLY A C 1
ATOM 606 O O . GLY A 1 79 ? 19.126 -3.906 -16.099 1.00 83.06 79 GLY A O 1
ATOM 607 N N . ALA A 1 80 ? 18.998 -4.308 -18.311 1.00 80.62 80 ALA A N 1
ATOM 608 C CA . ALA A 1 80 ? 20.415 -4.618 -18.471 1.00 80.62 80 ALA A CA 1
ATOM 609 C C . ALA A 1 80 ? 21.291 -3.449 -17.976 1.00 80.62 80 ALA A C 1
ATOM 611 O O . ALA A 1 80 ? 20.998 -2.282 -18.235 1.00 80.62 80 ALA A O 1
ATOM 612 N N . GLY A 1 81 ? 22.352 -3.758 -17.226 1.00 82.19 81 GLY A N 1
ATOM 613 C CA . GLY A 1 81 ? 23.209 -2.742 -16.599 1.00 82.19 81 GLY A CA 1
ATOM 614 C C . GLY A 1 81 ? 22.646 -2.129 -15.310 1.00 82.19 81 GLY A C 1
ATOM 615 O O . GLY A 1 81 ? 23.225 -1.179 -14.792 1.00 82.19 81 GLY A O 1
ATOM 616 N N . GLY A 1 82 ? 21.542 -2.664 -14.773 1.00 83.38 82 GLY A N 1
ATOM 617 C CA . GLY A 1 82 ? 20.997 -2.269 -13.471 1.00 83.38 82 GLY A CA 1
ATOM 618 C C . GLY A 1 82 ? 20.104 -1.028 -13.496 1.00 83.38 82 GLY A C 1
ATOM 619 O O . GLY A 1 82 ? 19.727 -0.538 -12.432 1.00 83.38 82 GLY A O 1
ATOM 620 N N . ALA A 1 83 ? 19.746 -0.524 -14.681 1.00 88.56 83 ALA A N 1
ATOM 621 C CA . ALA A 1 83 ? 18.792 0.571 -14.816 1.00 88.56 83 ALA A CA 1
ATOM 622 C C . ALA A 1 83 ? 17.410 0.148 -14.294 1.00 88.56 83 ALA A C 1
ATOM 624 O O . ALA A 1 83 ? 16.918 -0.920 -14.646 1.00 88.56 83 ALA A O 1
ATOM 625 N N . VAL A 1 84 ? 16.776 0.988 -13.479 1.00 91.88 84 VAL A N 1
ATOM 626 C CA . VAL A 1 84 ? 15.428 0.737 -12.952 1.00 91.88 84 VAL A CA 1
ATOM 627 C C . VAL A 1 84 ? 14.407 1.534 -13.759 1.00 91.88 84 VAL A C 1
ATOM 629 O O . VAL A 1 84 ? 14.582 2.738 -13.956 1.00 91.88 84 VAL A O 1
ATOM 632 N N . THR A 1 85 ? 13.344 0.873 -14.212 1.00 93.62 85 THR A N 1
ATOM 633 C CA . THR A 1 85 ? 12.172 1.507 -14.837 1.00 93.62 85 THR A CA 1
ATOM 634 C C . THR A 1 85 ? 10.941 1.290 -13.972 1.00 93.62 85 THR A C 1
ATOM 636 O O . THR A 1 85 ? 10.891 0.324 -13.217 1.00 93.62 85 THR A O 1
ATOM 639 N N . TRP A 1 86 ? 9.950 2.173 -14.082 1.00 94.94 86 TRP A N 1
ATOM 640 C CA . TRP A 1 86 ? 8.683 2.070 -13.357 1.00 94.94 86 TRP A CA 1
ATOM 641 C C . TRP A 1 86 ? 7.545 1.794 -14.322 1.00 94.94 86 TRP A C 1
ATOM 643 O O . TRP A 1 86 ? 7.415 2.493 -15.331 1.00 94.94 86 TRP A O 1
ATOM 653 N N . ASP A 1 87 ? 6.722 0.819 -13.971 1.00 94.25 87 ASP A N 1
ATOM 654 C CA . ASP A 1 87 ? 5.550 0.456 -14.750 1.00 94.25 87 ASP A CA 1
ATOM 655 C C . ASP A 1 87 ? 4.324 1.245 -14.311 1.00 94.25 87 ASP A C 1
ATOM 657 O O . ASP A 1 87 ? 4.194 1.655 -13.154 1.00 94.25 87 ASP A O 1
ATOM 661 N N . ASP A 1 88 ? 3.434 1.466 -15.273 1.00 94.38 88 ASP A N 1
ATOM 662 C CA . ASP A 1 88 ? 2.077 1.892 -14.978 1.00 94.38 88 ASP A CA 1
ATOM 663 C C . ASP A 1 88 ? 1.305 0.702 -14.397 1.00 94.38 88 ASP A C 1
ATOM 665 O O . ASP A 1 88 ? 1.508 -0.453 -14.778 1.00 94.38 88 ASP A O 1
ATOM 669 N N . ILE A 1 89 ? 0.465 0.985 -13.408 1.00 96.00 89 ILE A N 1
ATOM 670 C CA . ILE A 1 89 ? -0.253 -0.023 -12.632 1.00 96.00 89 ILE A CA 1
ATOM 671 C C . ILE A 1 89 ? -1.734 0.119 -12.951 1.00 96.00 89 ILE A C 1
ATOM 673 O O . ILE A 1 89 ? -2.332 1.168 -12.719 1.00 96.00 89 ILE A O 1
ATOM 677 N N . GLU A 1 90 ? -2.310 -0.961 -13.462 1.00 94.69 90 GLU A N 1
ATOM 678 C CA . GLU A 1 90 ? -3.719 -1.078 -13.821 1.00 94.69 90 GLU A CA 1
ATOM 679 C C . GLU A 1 90 ? -4.263 -2.427 -13.330 1.00 94.69 90 GLU A C 1
ATOM 681 O O . GLU A 1 90 ? -3.500 -3.327 -12.968 1.00 94.69 90 GLU A O 1
ATOM 686 N N . GLY A 1 91 ? -5.590 -2.579 -13.312 1.00 95.12 91 GLY A N 1
ATOM 687 C CA . GLY A 1 91 ? -6.238 -3.859 -13.000 1.00 95.12 91 GLY A CA 1
ATOM 688 C C . GLY A 1 91 ? -6.114 -4.310 -11.542 1.00 95.12 91 GLY A C 1
ATOM 689 O O . GLY A 1 91 ? -6.266 -5.497 -11.260 1.00 95.12 91 GLY A O 1
ATOM 690 N N . VAL A 1 92 ? -5.838 -3.387 -10.619 1.00 97.62 92 VAL A N 1
ATOM 691 C CA . VAL A 1 92 ? -5.774 -3.671 -9.181 1.00 97.62 92 VAL A CA 1
ATOM 692 C C . VAL A 1 92 ? -7.166 -4.032 -8.673 1.00 97.62 92 VAL A C 1
ATOM 694 O O . VAL A 1 92 ? -8.126 -3.296 -8.894 1.00 97.62 92 VAL A O 1
ATOM 697 N N . GLN A 1 93 ? -7.276 -5.152 -7.966 1.00 98.00 93 GLN A N 1
ATOM 698 C CA . GLN A 1 93 ? -8.509 -5.556 -7.296 1.00 98.00 93 GLN A CA 1
ATOM 699 C C . GLN A 1 93 ? -8.253 -5.695 -5.805 1.00 98.00 93 GLN A C 1
ATOM 701 O O . GLN A 1 93 ? -7.257 -6.286 -5.395 1.00 98.00 93 GLN A O 1
ATOM 706 N N . VAL A 1 94 ? -9.161 -5.175 -4.986 1.00 98.44 94 VAL A N 1
ATOM 707 C CA . VAL A 1 94 ? -9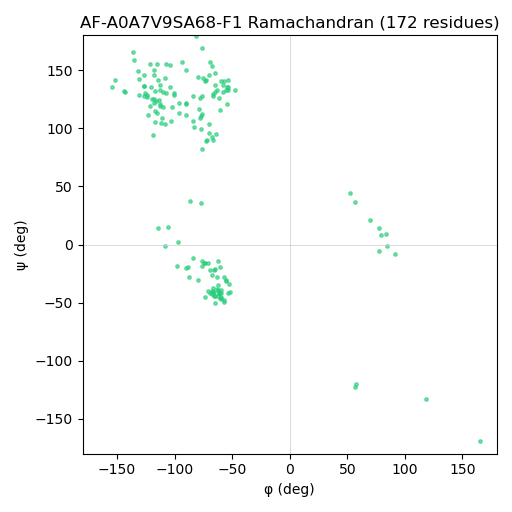.045 -5.244 -3.529 1.00 98.44 94 VAL A CA 1
ATOM 708 C C . VAL A 1 94 ? -10.288 -5.909 -2.967 1.00 98.44 94 VAL A C 1
ATOM 710 O O . VAL A 1 94 ? -11.404 -5.525 -3.307 1.00 98.44 94 VAL A O 1
ATOM 713 N N . THR A 1 95 ? -10.096 -6.930 -2.138 1.00 98.62 95 THR A N 1
ATOM 714 C CA . THR A 1 95 ? -11.166 -7.760 -1.574 1.00 98.62 95 THR A CA 1
ATOM 715 C C . THR A 1 95 ? -10.959 -8.000 -0.080 1.00 98.62 95 THR A C 1
ATOM 717 O O . THR A 1 95 ? -9.847 -7.870 0.441 1.00 98.62 95 THR A O 1
ATOM 720 N N . ASP A 1 96 ? -12.038 -8.344 0.619 1.00 98.19 96 ASP A N 1
ATOM 721 C CA . ASP A 1 96 ? -11.983 -8.839 1.994 1.00 98.19 96 ASP A CA 1
ATOM 722 C C . ASP A 1 96 ? -11.643 -10.345 2.060 1.00 98.19 96 ASP A C 1
ATOM 724 O O . ASP A 1 96 ? -11.491 -11.033 1.048 1.00 98.19 96 ASP A O 1
ATOM 728 N N . GLY A 1 97 ? -11.552 -10.889 3.275 1.00 95.94 97 GLY A N 1
ATOM 729 C CA . GLY A 1 97 ? -11.293 -12.315 3.506 1.00 95.94 97 GLY A CA 1
ATOM 730 C C . GLY A 1 97 ? -12.350 -13.284 2.965 1.00 95.94 97 GLY A C 1
ATOM 731 O O . GLY A 1 97 ? -12.069 -14.476 2.870 1.00 95.94 97 GLY A O 1
ATOM 732 N N . ASN A 1 98 ? -13.536 -12.793 2.603 1.00 97.12 98 ASN A N 1
ATOM 733 C CA . ASN A 1 98 ? -14.617 -13.578 2.010 1.00 97.12 98 ASN A CA 1
ATOM 734 C C . ASN A 1 98 ? -14.635 -13.467 0.475 1.00 97.12 98 ASN A C 1
ATOM 736 O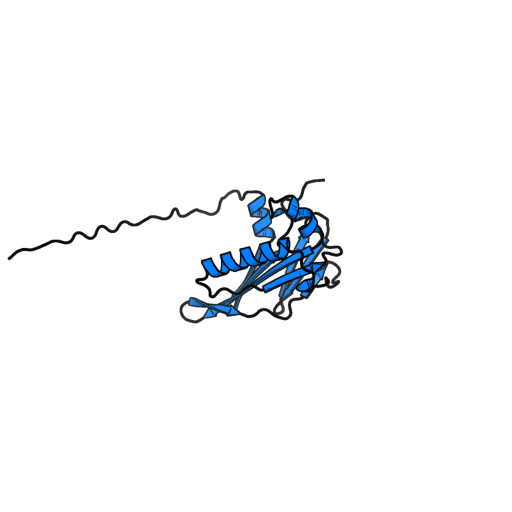 O . ASN A 1 98 ? -15.534 -14.015 -0.164 1.00 97.12 98 ASN A O 1
ATOM 740 N N . GLY A 1 99 ? -13.677 -12.746 -0.118 1.00 96.94 99 GLY A N 1
ATOM 741 C CA . GLY A 1 99 ? -13.613 -12.484 -1.554 1.00 96.94 99 GLY A CA 1
ATOM 742 C C . GLY A 1 99 ? -14.584 -11.401 -2.032 1.00 96.94 99 GLY A C 1
ATOM 743 O O . GLY A 1 99 ? -14.807 -11.282 -3.235 1.00 96.94 99 GLY A O 1
ATOM 744 N N . GLN A 1 100 ? -15.177 -10.609 -1.131 1.00 98.12 100 GLN A N 1
ATOM 745 C CA . GLN A 1 100 ? -16.022 -9.483 -1.526 1.00 98.12 100 GLN A CA 1
ATOM 746 C C . GLN A 1 100 ? -15.148 -8.306 -1.947 1.00 98.12 100 GLN A C 1
ATOM 748 O O . GLN A 1 100 ? -14.284 -7.869 -1.189 1.00 98.12 100 GLN A O 1
ATOM 753 N N . ALA A 1 101 ? -15.381 -7.783 -3.151 1.00 98.19 101 ALA A N 1
ATOM 754 C CA . ALA A 1 101 ? -14.668 -6.615 -3.652 1.00 98.19 101 ALA A CA 1
ATOM 755 C C . ALA A 1 101 ? -14.985 -5.374 -2.811 1.00 98.19 101 ALA A C 1
ATOM 757 O O . ALA A 1 101 ? -16.151 -5.061 -2.555 1.00 98.19 101 ALA A O 1
ATOM 758 N N . LEU A 1 102 ? -13.939 -4.652 -2.411 1.00 98.44 102 LEU A N 1
ATOM 759 C CA . LEU A 1 102 ? -14.087 -3.351 -1.783 1.00 98.44 102 LEU A CA 1
ATOM 760 C C . LEU A 1 102 ? -14.439 -2.310 -2.843 1.00 98.44 102 LEU A C 1
ATOM 762 O O . LEU A 1 102 ? -13.944 -2.337 -3.971 1.00 98.44 102 LEU A O 1
ATOM 766 N N . LYS A 1 103 ? -15.297 -1.365 -2.466 1.00 97.88 103 LYS A N 1
ATOM 767 C CA . LYS A 1 103 ? -15.718 -0.288 -3.356 1.00 97.88 103 LYS A CA 1
ATOM 768 C C . LYS A 1 103 ? -14.637 0.784 -3.412 1.00 97.88 103 LYS A C 1
ATOM 770 O O . LYS A 1 103 ? -14.361 1.429 -2.403 1.00 97.88 103 LYS A O 1
ATOM 775 N N . GLU A 1 104 ? -14.056 0.989 -4.587 1.00 97.19 104 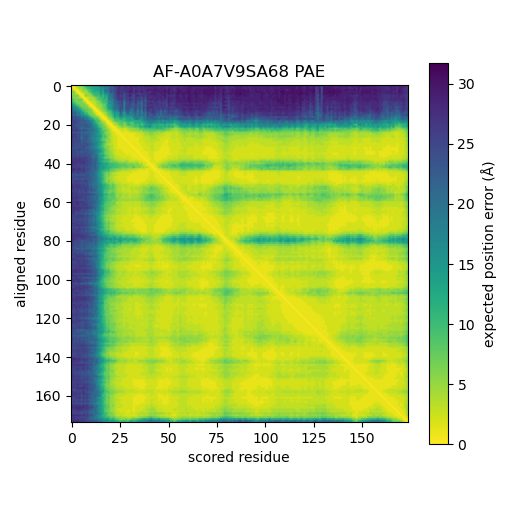GLU A N 1
ATOM 776 C CA . GLU A 1 104 ? -13.116 2.083 -4.818 1.00 97.19 104 GLU A CA 1
ATOM 777 C C . GLU A 1 104 ? -13.817 3.443 -4.688 1.00 97.19 104 GLU A C 1
ATOM 779 O O . GLU A 1 104 ? -14.951 3.639 -5.136 1.00 97.19 104 GLU A O 1
ATOM 784 N N . VAL A 1 105 ? -13.142 4.375 -4.025 1.00 97.06 105 VAL A N 1
ATOM 785 C CA . VAL A 1 105 ? -13.595 5.744 -3.806 1.00 97.06 105 VAL A CA 1
ATOM 786 C C . VAL A 1 105 ? -13.234 6.567 -5.032 1.00 97.06 105 VAL A C 1
ATOM 788 O O . VAL A 1 105 ? -12.084 6.589 -5.466 1.00 97.06 105 VAL A O 1
ATOM 791 N N . THR A 1 106 ? -14.213 7.273 -5.588 1.00 93.06 106 THR A N 1
ATOM 792 C CA . THR A 1 106 ? -13.974 8.126 -6.752 1.00 93.06 106 THR A CA 1
ATOM 793 C C . THR A 1 106 ? -13.131 9.346 -6.361 1.00 93.06 106 THR A C 1
ATOM 795 O O . THR A 1 106 ? -13.295 9.861 -5.251 1.00 93.06 106 THR A O 1
ATOM 798 N N . PRO A 1 107 ? -12.252 9.860 -7.243 1.00 90.12 107 PRO A N 1
ATOM 799 C CA . PRO A 1 107 ? -11.322 10.938 -6.895 1.00 90.12 107 PRO A CA 1
ATOM 800 C C . PRO A 1 107 ? -11.963 12.190 -6.279 1.00 90.12 107 PRO A C 1
ATOM 802 O O . PRO A 1 107 ? -11.376 12.822 -5.404 1.00 90.12 107 PRO A O 1
ATOM 805 N N . ASP A 1 108 ? -13.178 12.532 -6.703 1.00 92.19 108 ASP A N 1
ATOM 806 C CA . ASP A 1 108 ? -13.964 13.676 -6.234 1.00 92.19 108 ASP A CA 1
ATOM 807 C C . ASP A 1 108 ? -14.552 13.498 -4.823 1.00 92.19 108 ASP A C 1
ATOM 809 O O . ASP A 1 108 ? -14.946 14.478 -4.190 1.00 92.19 108 ASP A O 1
ATOM 813 N N . THR A 1 109 ? -14.585 12.266 -4.309 1.00 93.94 109 THR A N 1
ATOM 814 C CA . THR A 1 109 ? -15.141 11.935 -2.988 1.00 93.94 109 THR A CA 1
ATOM 815 C C . THR A 1 109 ? -14.077 11.570 -1.952 1.00 93.94 109 THR A C 1
ATOM 817 O O . THR A 1 109 ? -14.405 11.353 -0.781 1.00 93.94 109 THR A O 1
ATOM 820 N N . ILE A 1 110 ? -12.795 11.555 -2.338 1.00 94.81 110 ILE A N 1
ATOM 821 C CA . ILE A 1 110 ? -11.688 11.289 -1.417 1.00 94.81 110 ILE A CA 1
ATOM 822 C C . ILE A 1 110 ? -11.580 12.435 -0.392 1.00 94.81 110 ILE A C 1
ATOM 824 O O . ILE A 1 110 ? -11.458 13.603 -0.772 1.00 94.81 110 ILE A O 1
ATOM 828 N N . PRO A 1 111 ? -11.554 12.137 0.923 1.00 94.81 111 PRO A N 1
ATOM 829 C CA . PRO A 1 111 ? -11.314 13.139 1.955 1.00 94.81 111 PRO A CA 1
ATOM 830 C C . PRO A 1 111 ? -10.025 13.949 1.708 1.00 94.81 111 PRO A C 1
ATOM 832 O O . PRO A 1 111 ? -8.975 13.344 1.471 1.00 94.81 111 PRO A O 1
ATOM 835 N N . PRO A 1 112 ? -10.034 15.290 1.863 1.00 94.94 112 PRO A N 1
ATOM 836 C CA . PRO A 1 112 ? -8.862 16.132 1.591 1.00 94.94 112 PRO A CA 1
ATOM 837 C C . PRO A 1 112 ? -7.596 15.738 2.362 1.00 94.94 112 PRO A C 1
ATOM 839 O O . PRO A 1 112 ? -6.483 15.891 1.867 1.00 94.94 112 PRO A O 1
ATOM 842 N N . SER A 1 113 ? -7.748 15.200 3.571 1.00 93.62 113 SER A N 1
ATOM 843 C CA . SER A 1 113 ? -6.637 14.684 4.374 1.00 93.62 113 SER A CA 1
ATOM 844 C C . SER A 1 113 ? -5.973 13.452 3.754 1.00 93.62 113 SER A C 1
ATOM 846 O O . SER A 1 113 ? -4.750 13.340 3.812 1.00 93.62 113 SER A O 1
ATOM 848 N N . LEU A 1 114 ? -6.743 12.552 3.131 1.00 94.81 114 LEU A N 1
ATOM 849 C CA . LEU A 1 114 ? -6.190 11.410 2.399 1.00 94.81 114 LEU A CA 1
ATOM 850 C C . LEU A 1 114 ? -5.511 11.867 1.108 1.00 94.81 114 LEU A C 1
ATOM 852 O O . LEU A 1 114 ? -4.410 11.403 0.838 1.00 94.81 114 LEU A O 1
ATOM 856 N N . VAL A 1 115 ? -6.089 12.839 0.390 1.00 95.62 115 VAL A N 1
ATOM 857 C CA . VAL A 1 115 ? -5.436 13.473 -0.772 1.00 95.62 115 VAL A CA 1
ATOM 858 C C . VAL A 1 115 ? -4.086 14.077 -0.379 1.00 95.62 115 VAL A C 1
ATOM 860 O O . VAL A 1 115 ? -3.075 13.836 -1.032 1.00 95.62 115 VAL A O 1
ATOM 863 N N . GLY A 1 116 ? -4.040 14.840 0.716 1.00 94.12 116 GLY A N 1
ATOM 864 C CA . GLY A 1 116 ? -2.797 15.436 1.204 1.00 94.12 116 GLY A CA 1
ATOM 865 C C . GLY A 1 116 ? -1.761 14.389 1.620 1.00 94.12 116 GLY A C 1
ATOM 866 O O . GLY A 1 116 ? -0.571 14.555 1.348 1.00 94.12 116 GLY A O 1
ATOM 867 N N . MET A 1 117 ? -2.204 13.294 2.244 1.00 93.19 117 MET A N 1
ATOM 868 C CA . MET A 1 117 ? -1.338 12.186 2.646 1.00 93.19 117 MET A CA 1
ATOM 869 C C . MET A 1 117 ? -0.727 11.470 1.435 1.00 93.19 117 MET A C 1
ATOM 871 O O . MET A 1 117 ? 0.494 11.303 1.392 1.00 93.19 117 MET A O 1
ATOM 875 N N . THR A 1 118 ? -1.540 11.074 0.450 1.00 94.56 118 THR A N 1
ATOM 876 C CA . THR A 1 118 ? -1.052 10.366 -0.743 1.00 94.56 118 THR A CA 1
ATOM 877 C C . THR A 1 118 ? -0.150 11.262 -1.584 1.00 94.56 118 THR A C 1
ATOM 879 O O . THR A 1 118 ? 0.960 10.851 -1.914 1.00 94.56 118 THR A O 1
ATOM 882 N N . ALA A 1 119 ? -0.528 12.524 -1.813 1.00 95.12 119 ALA A N 1
ATOM 883 C CA . ALA A 1 119 ? 0.301 13.488 -2.540 1.00 95.12 119 ALA A CA 1
ATOM 884 C C . ALA A 1 119 ? 1.664 13.724 -1.861 1.00 95.12 119 ALA A C 1
ATOM 886 O O . ALA A 1 119 ? 2.694 13.827 -2.529 1.00 95.12 119 ALA A O 1
ATOM 887 N N . SER A 1 120 ? 1.697 13.779 -0.525 1.00 93.38 120 SER A N 1
ATOM 888 C CA . SER A 1 120 ? 2.948 13.938 0.229 1.00 93.38 120 SER A CA 1
ATOM 889 C C . SER A 1 120 ? 3.859 12.715 0.086 1.00 93.38 120 SER A C 1
ATOM 891 O O . SER A 1 120 ? 5.071 12.856 -0.089 1.00 93.38 120 SER A O 1
ATOM 893 N N . ALA A 1 121 ? 3.283 11.512 0.120 1.00 92.88 121 ALA A N 1
ATOM 894 C CA . ALA A 1 121 ? 4.021 10.271 -0.087 1.00 92.88 121 ALA A CA 1
ATOM 895 C C . ALA A 1 121 ? 4.538 10.136 -1.533 1.00 92.88 121 ALA A C 1
ATOM 897 O O . ALA A 1 121 ? 5.694 9.758 -1.739 1.00 92.88 121 ALA A O 1
ATOM 898 N N . GLU A 1 122 ? 3.742 10.524 -2.533 1.00 93.75 122 GLU A N 1
ATOM 899 C CA . GLU A 1 122 ? 4.186 10.603 -3.930 1.00 93.75 122 GLU A CA 1
ATOM 900 C C . GLU A 1 122 ? 5.338 11.590 -4.104 1.00 93.75 122 GLU A C 1
ATOM 902 O O . GLU A 1 122 ? 6.333 11.264 -4.751 1.00 93.75 122 GLU A O 1
ATOM 907 N N . ALA A 1 123 ? 5.240 12.782 -3.511 1.00 94.62 123 ALA A N 1
ATOM 908 C CA . ALA A 1 123 ? 6.294 13.788 -3.577 1.00 94.62 123 ALA A CA 1
ATOM 909 C C . ALA A 1 123 ? 7.608 13.264 -2.979 1.00 94.62 123 ALA A C 1
ATOM 911 O O . ALA A 1 123 ? 8.662 13.395 -3.606 1.00 94.62 123 ALA A O 1
ATOM 912 N N . ALA A 1 124 ? 7.545 12.603 -1.818 1.00 93.75 124 ALA A N 1
ATOM 913 C CA . ALA A 1 124 ? 8.706 11.982 -1.186 1.00 93.75 124 ALA A CA 1
ATOM 914 C C . ALA A 1 124 ? 9.328 10.890 -2.071 1.00 93.75 124 ALA A C 1
ATOM 916 O O . ALA A 1 124 ? 10.552 10.828 -2.223 1.00 93.75 124 ALA A O 1
ATOM 917 N N . MET A 1 125 ? 8.503 10.056 -2.710 1.00 94.56 125 MET A N 1
ATOM 918 C CA . MET A 1 125 ? 9.012 9.031 -3.618 1.00 94.56 125 MET A CA 1
ATOM 919 C C . MET A 1 125 ? 9.605 9.626 -4.893 1.00 94.56 125 MET A C 1
ATOM 921 O O . MET A 1 125 ? 10.671 9.205 -5.340 1.00 94.56 125 MET A O 1
ATOM 925 N N . ARG A 1 126 ? 8.971 10.638 -5.484 1.00 93.50 126 ARG A N 1
ATOM 926 C CA . ARG A 1 126 ? 9.541 11.349 -6.632 1.00 93.50 126 ARG A CA 1
ATOM 927 C C . ARG A 1 126 ? 10.873 11.982 -6.260 1.00 93.50 126 ARG A C 1
ATOM 929 O O . ARG A 1 126 ? 11.825 11.860 -7.021 1.00 93.50 126 ARG A O 1
ATOM 936 N N . GLN A 1 127 ? 10.986 12.587 -5.082 1.00 94.44 127 GLN A N 1
ATOM 937 C CA . GLN A 1 127 ? 12.248 13.143 -4.604 1.00 94.44 127 GLN A CA 1
ATOM 938 C C . GLN A 1 127 ? 13.340 12.067 -4.485 1.00 94.44 127 GLN A C 1
ATOM 940 O O . GLN A 1 127 ? 14.445 12.269 -4.988 1.00 94.44 127 GLN A O 1
ATOM 945 N N . SER A 1 128 ? 13.042 10.910 -3.883 1.00 93.25 128 SER A N 1
ATOM 946 C CA . SER A 1 128 ? 14.026 9.828 -3.707 1.00 93.25 128 SER A CA 1
ATOM 947 C C . SER A 1 128 ? 14.430 9.142 -5.018 1.00 93.25 128 SER A C 1
ATOM 949 O O . SER A 1 128 ? 15.517 8.576 -5.116 1.00 93.25 128 SER A O 1
ATOM 951 N N . THR A 1 129 ? 13.591 9.240 -6.050 1.00 93.19 129 THR A N 1
ATOM 952 C CA . THR A 1 129 ? 13.781 8.609 -7.367 1.00 93.19 129 THR A CA 1
ATOM 953 C C . THR A 1 129 ? 14.183 9.591 -8.472 1.00 93.19 129 THR A C 1
ATOM 955 O O . THR A 1 129 ? 14.105 9.257 -9.657 1.00 93.19 129 THR A O 1
ATOM 958 N N . GLN A 1 130 ? 14.614 10.807 -8.113 1.00 92.69 130 GLN A N 1
ATOM 959 C CA . GLN A 1 130 ? 15.007 11.860 -9.066 1.00 92.69 130 GLN A CA 1
ATOM 960 C C . GLN A 1 130 ? 13.894 12.209 -10.074 1.00 92.69 130 GLN A C 1
ATOM 962 O O . GLN A 1 130 ? 14.137 12.462 -11.252 1.00 92.69 130 GLN A O 1
ATOM 967 N N . GLY A 1 131 ? 12.650 12.189 -9.604 1.00 92.94 131 GLY A N 1
ATOM 968 C CA . GLY A 1 131 ? 11.452 12.589 -10.335 1.00 92.94 131 GLY A CA 1
ATOM 969 C C . GLY A 1 131 ? 10.843 11.511 -11.224 1.00 92.94 131 GLY A C 1
ATOM 970 O O . GLY A 1 131 ? 9.821 11.782 -11.849 1.00 92.94 131 GLY A O 1
ATOM 971 N N . LYS A 1 132 ? 11.442 10.319 -11.287 1.00 92.12 132 LYS A N 1
ATOM 972 C CA . LYS A 1 132 ? 11.036 9.274 -12.229 1.00 92.12 132 LYS A CA 1
ATOM 973 C C . LYS A 1 132 ? 10.104 8.210 -11.625 1.00 92.12 132 LYS A C 1
ATOM 975 O O . LYS A 1 132 ? 9.436 7.504 -12.373 1.00 92.12 132 LYS A O 1
ATOM 980 N N . GLY A 1 133 ? 10.061 8.099 -10.296 1.00 92.25 133 GLY A N 1
ATOM 981 C CA . GLY A 1 133 ? 9.229 7.138 -9.575 1.00 92.25 133 GLY A CA 1
ATOM 982 C C . GLY A 1 133 ? 7.746 7.277 -9.882 1.00 92.25 133 GLY A C 1
ATOM 983 O O . GLY A 1 133 ? 7.220 8.390 -9.916 1.00 92.25 133 GLY A O 1
ATOM 984 N N . LYS A 1 134 ? 7.084 6.131 -10.059 1.00 94.00 134 LYS A N 1
ATOM 985 C CA . LYS A 1 134 ? 5.629 6.024 -10.186 1.00 94.00 134 LYS A CA 1
ATOM 986 C C . LYS A 1 134 ? 5.055 5.252 -9.002 1.00 94.00 134 LYS A C 1
ATOM 988 O O . LYS A 1 134 ? 5.662 4.292 -8.528 1.00 94.00 134 LYS A O 1
ATOM 993 N N . MET A 1 135 ? 3.895 5.699 -8.539 1.00 94.94 135 MET A N 1
ATOM 994 C CA . MET A 1 135 ? 3.075 5.045 -7.525 1.00 94.94 135 MET A CA 1
ATOM 995 C C . MET A 1 135 ? 1.658 4.981 -8.054 1.00 94.94 135 MET A C 1
ATOM 997 O O . MET A 1 135 ? 1.195 5.950 -8.651 1.00 94.94 135 MET A O 1
ATOM 1001 N N . HIS A 1 136 ? 0.968 3.889 -7.779 1.00 96.00 136 HIS A N 1
ATOM 1002 C CA . HIS A 1 136 ? -0.481 3.864 -7.855 1.00 96.00 136 HIS A CA 1
ATOM 1003 C C . HIS A 1 136 ? -1.052 3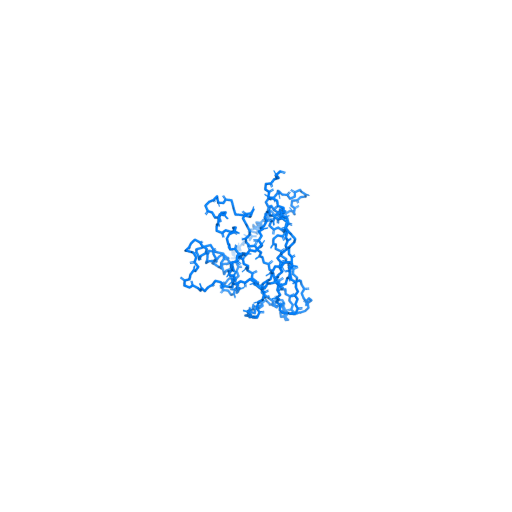.913 -6.444 1.00 96.00 136 HIS A C 1
ATOM 1005 O O . HIS A 1 136 ? -0.567 3.193 -5.571 1.00 96.00 136 HIS A O 1
ATOM 1011 N N . TRP A 1 137 ? -2.071 4.746 -6.243 1.00 96.81 137 TRP A N 1
ATOM 1012 C CA . TRP A 1 137 ? -2.855 4.801 -5.016 1.00 96.81 137 TRP A CA 1
ATOM 1013 C C . TRP A 1 137 ? -4.280 4.354 -5.296 1.00 96.81 137 TRP A C 1
ATOM 1015 O O . TRP A 1 137 ? -4.958 4.962 -6.119 1.00 96.81 137 TRP A O 1
ATOM 1025 N N . GLY A 1 138 ? -4.730 3.348 -4.555 1.00 97.12 138 GLY A N 1
ATOM 1026 C CA . GLY A 1 138 ? -6.130 2.952 -4.482 1.00 97.12 138 GLY A CA 1
ATOM 1027 C C . GLY A 1 138 ? -6.693 3.293 -3.106 1.00 97.12 138 GLY A C 1
ATOM 1028 O O . GLY A 1 138 ? -6.077 2.988 -2.080 1.00 97.12 138 GLY A O 1
ATOM 1029 N N . ILE A 1 139 ? -7.857 3.937 -3.073 1.00 98.00 139 ILE A N 1
ATOM 1030 C CA . ILE A 1 139 ? -8.592 4.231 -1.840 1.00 98.00 139 ILE A CA 1
ATOM 1031 C C . ILE A 1 139 ? -9.941 3.544 -1.940 1.00 98.00 139 ILE A C 1
ATOM 1033 O O . ILE A 1 139 ? -10.684 3.779 -2.884 1.00 98.00 139 ILE A O 1
ATOM 1037 N N . TYR A 1 140 ? -10.266 2.715 -0.957 1.00 98.31 140 TYR A N 1
ATOM 1038 C CA . TYR A 1 140 ? -11.463 1.884 -0.959 1.00 98.31 140 TYR A CA 1
ATOM 1039 C C . TYR A 1 140 ? -12.261 2.107 0.318 1.00 98.31 140 TYR A C 1
ATOM 1041 O O . TYR A 1 140 ? -11.687 2.321 1.384 1.00 98.31 140 TYR A O 1
ATOM 1049 N N . GLU A 1 141 ? -13.585 2.032 0.241 1.00 97.88 141 GLU A N 1
ATOM 1050 C CA . GLU A 1 141 ? -14.424 1.901 1.430 1.00 97.88 141 GLU A CA 1
ATOM 1051 C C . GLU A 1 141 ? -14.056 0.593 2.148 1.00 97.88 141 GLU A C 1
ATOM 1053 O O . GLU A 1 141 ? -14.043 -0.475 1.538 1.00 97.88 141 GLU A O 1
ATOM 1058 N N . ALA A 1 142 ? -13.737 0.669 3.443 1.00 96.38 142 ALA A N 1
ATOM 1059 C CA . ALA A 1 142 ? -13.151 -0.461 4.164 1.00 96.38 142 ALA A CA 1
ATOM 1060 C C . ALA A 1 142 ? -14.113 -1.652 4.332 1.00 96.38 142 ALA A C 1
ATOM 1062 O O . ALA A 1 142 ? -13.677 -2.798 4.435 1.00 96.38 142 ALA A O 1
ATOM 1063 N N . GLY A 1 143 ? -15.427 -1.402 4.340 1.00 94.19 143 GLY A N 1
ATOM 1064 C CA . GLY A 1 143 ? -16.436 -2.447 4.513 1.00 94.19 143 GLY A CA 1
ATOM 1065 C C . GLY A 1 143 ? -16.228 -3.221 5.818 1.00 94.19 143 GLY A C 1
ATOM 1066 O O . GLY A 1 143 ? -16.268 -2.641 6.903 1.00 94.19 143 GLY A O 1
ATOM 1067 N N . ALA A 1 144 ? -16.011 -4.535 5.709 1.00 94.06 144 ALA A N 1
ATOM 1068 C CA . ALA A 1 144 ? -15.712 -5.407 6.846 1.00 94.06 144 ALA A CA 1
ATOM 1069 C C . ALA A 1 144 ? -14.222 -5.425 7.243 1.00 94.06 144 ALA A C 1
ATOM 1071 O O . ALA A 1 144 ? -13.879 -5.947 8.305 1.00 94.06 144 ALA A O 1
ATOM 1072 N N . VAL A 1 145 ? -13.331 -4.871 6.416 1.00 97.25 145 VAL A N 1
ATOM 1073 C CA . VAL A 1 145 ? -11.892 -4.841 6.688 1.00 97.25 145 VAL A CA 1
ATOM 1074 C C . VAL A 1 145 ? -11.596 -3.779 7.741 1.00 97.25 145 VAL A C 1
ATOM 1076 O O . VAL A 1 145 ? -11.954 -2.615 7.597 1.00 97.25 145 VAL A O 1
ATOM 1079 N N . ASN A 1 146 ? -10.890 -4.163 8.800 1.00 96.19 146 ASN A N 1
ATOM 1080 C CA . ASN A 1 146 ? -10.338 -3.219 9.761 1.00 96.19 146 ASN A CA 1
ATOM 1081 C C . ASN A 1 146 ? -8.976 -3.718 10.238 1.00 96.19 146 ASN A C 1
ATOM 1083 O O . ASN A 1 146 ? -8.843 -4.868 10.653 1.00 96.19 146 ASN A O 1
ATOM 1087 N N . ALA A 1 147 ? -7.977 -2.836 10.224 1.00 95.88 147 ALA A N 1
ATOM 1088 C CA . ALA A 1 147 ? -6.608 -3.180 10.589 1.00 95.88 147 ALA A CA 1
ATOM 1089 C C . ALA A 1 147 ? -6.479 -3.759 12.006 1.00 95.88 147 ALA A C 1
ATOM 1091 O O . ALA A 1 147 ? -5.574 -4.547 12.247 1.00 95.88 147 ALA A O 1
ATOM 1092 N N . CYS A 1 148 ? -7.374 -3.404 12.932 1.00 94.94 148 CYS A N 1
ATOM 1093 C CA . CYS A 1 148 ? -7.314 -3.791 14.340 1.00 94.94 148 CYS A CA 1
ATOM 1094 C C . CYS A 1 148 ? -8.444 -4.711 14.805 1.00 94.94 148 CYS A C 1
ATOM 1096 O O . CYS A 1 148 ? -8.600 -4.924 16.007 1.00 94.94 148 CYS A O 1
ATOM 1098 N N . ARG A 1 149 ? -9.204 -5.304 13.880 1.00 95.44 149 ARG A N 1
ATOM 1099 C CA . ARG A 1 149 ? -10.180 -6.361 14.187 1.00 95.44 149 ARG A CA 1
ATOM 1100 C C . ARG A 1 149 ? -9.844 -7.628 13.406 1.00 95.44 149 ARG A C 1
ATOM 1102 O O . ARG A 1 149 ? -9.209 -7.513 12.363 1.00 95.44 149 ARG A O 1
ATOM 1109 N N . PRO A 1 150 ? -10.250 -8.821 13.872 1.00 96.75 150 PRO A N 1
ATOM 1110 C CA . PRO A 1 150 ? -10.072 -10.054 13.113 1.00 96.75 150 PRO A CA 1
ATOM 1111 C C . PRO A 1 150 ? -10.651 -9.950 11.701 1.00 96.75 150 PRO A C 1
ATOM 1113 O O . PRO A 1 150 ? -11.776 -9.482 11.529 1.00 96.75 150 PRO A O 1
ATOM 1116 N N . GLY A 1 151 ? -9.885 -10.380 10.705 1.00 96.75 151 GLY A N 1
ATOM 1117 C CA . GLY A 1 151 ? -10.257 -10.248 9.302 1.00 96.75 151 GLY A CA 1
ATOM 1118 C C . GLY A 1 151 ? -9.076 -10.486 8.369 1.00 96.75 151 GLY A C 1
ATOM 1119 O O . GLY A 1 151 ? -8.023 -10.973 8.783 1.00 96.75 151 GLY A O 1
ATOM 1120 N N . LYS A 1 152 ? -9.278 -10.159 7.092 1.00 98.06 152 LYS A N 1
ATOM 1121 C CA . LYS A 1 152 ? -8.253 -10.273 6.058 1.00 98.06 152 LYS A CA 1
ATOM 1122 C C . LYS A 1 152 ? -8.495 -9.248 4.958 1.00 98.06 152 LYS A C 1
ATOM 1124 O O . LYS A 1 152 ? -9.640 -9.004 4.582 1.00 98.06 152 LYS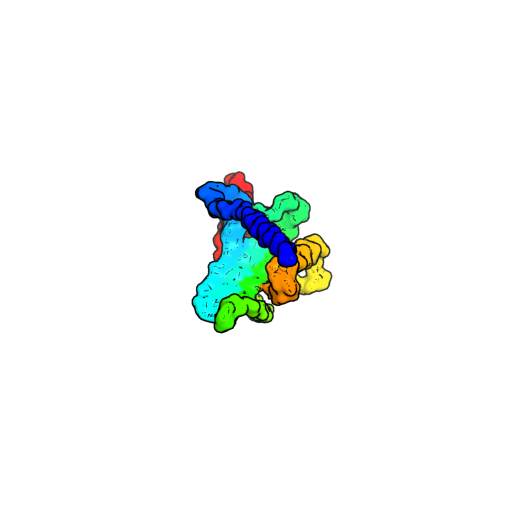 A O 1
ATOM 1129 N N . LEU A 1 153 ? -7.409 -8.680 4.452 1.00 98.69 153 LEU A N 1
ATOM 1130 C CA . LEU A 1 153 ? -7.37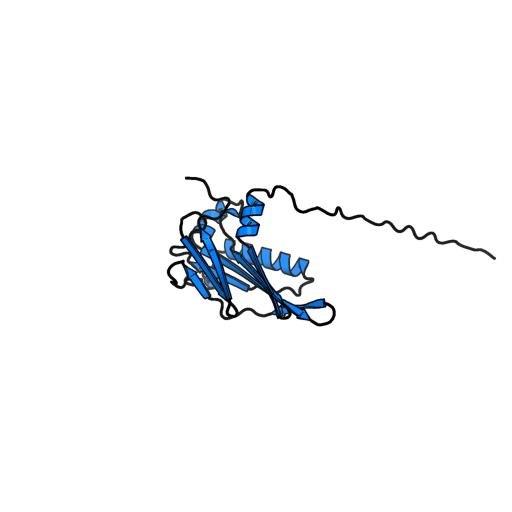0 -7.849 3.255 1.00 98.69 153 LEU A CA 1
ATOM 1131 C C . LEU A 1 153 ? -6.588 -8.591 2.175 1.00 98.69 153 LEU A C 1
ATOM 1133 O O . LEU A 1 153 ? -5.533 -9.152 2.471 1.00 98.69 153 LEU A O 1
ATOM 1137 N N . VAL A 1 154 ? -7.071 -8.568 0.935 1.00 98.69 154 VAL A N 1
ATOM 1138 C CA . VAL A 1 154 ? -6.374 -9.142 -0.219 1.00 98.69 154 VAL A CA 1
ATOM 1139 C C . VAL A 1 154 ? -6.347 -8.129 -1.358 1.00 98.69 154 VAL A C 1
ATOM 1141 O O . VAL A 1 154 ? -7.381 -7.601 -1.756 1.00 98.69 154 VAL A O 1
ATOM 1144 N N . VAL A 1 155 ? -5.160 -7.882 -1.898 1.00 98.69 155 VAL A N 1
ATOM 1145 C CA . VAL A 1 155 ? -4.910 -7.064 -3.084 1.00 98.69 155 VAL A CA 1
ATOM 1146 C C . VAL A 1 155 ? -4.409 -7.993 -4.182 1.00 98.69 155 VAL A C 1
AT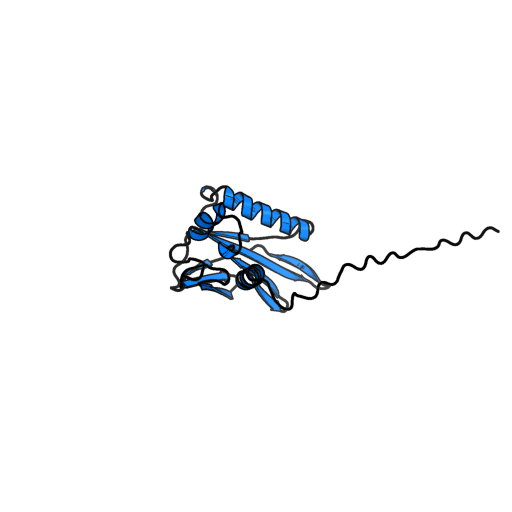OM 1148 O O . VAL A 1 155 ? -3.376 -8.637 -4.016 1.00 98.69 155 VAL A O 1
ATOM 1151 N N . ALA A 1 156 ? -5.128 -8.073 -5.295 1.00 98.50 156 ALA A N 1
ATOM 1152 C CA . ALA A 1 156 ? -4.710 -8.808 -6.477 1.00 98.50 156 ALA A CA 1
ATOM 1153 C C . ALA A 1 156 ? -4.151 -7.843 -7.527 1.00 98.50 156 ALA A C 1
ATOM 1155 O O . ALA A 1 156 ? -4.783 -6.838 -7.866 1.00 98.50 156 ALA A O 1
ATOM 1156 N N . TYR A 1 157 ? -2.958 -8.150 -8.028 1.00 98.06 157 TYR A N 1
ATOM 1157 C CA . TYR A 1 157 ? -2.277 -7.375 -9.060 1.00 98.06 157 TYR A CA 1
ATOM 1158 C C . TYR A 1 157 ? -1.305 -8.273 -9.826 1.00 98.06 157 TYR A C 1
ATOM 1160 O O . TYR A 1 157 ? -0.572 -9.048 -9.217 1.00 98.06 157 TYR A O 1
ATOM 1168 N N . ASP A 1 158 ? -1.295 -8.153 -11.156 1.00 96.00 158 ASP A N 1
ATOM 1169 C CA . ASP A 1 158 ? -0.339 -8.837 -12.041 1.00 96.00 158 ASP A CA 1
ATOM 1170 C C . ASP A 1 158 ? -0.251 -10.363 -11.811 1.00 96.00 158 ASP A C 1
ATOM 1172 O O . ASP A 1 158 ? 0.828 -10.948 -11.705 1.00 96.00 158 ASP A O 1
ATOM 1176 N N . GLY A 1 159 ? -1.424 -10.995 -11.664 1.00 95.56 159 GLY A N 1
ATOM 1177 C CA . GLY A 1 159 ? -1.577 -12.437 -11.428 1.00 95.56 159 GLY A CA 1
ATOM 1178 C C . GLY A 1 159 ? -1.291 -12.902 -9.995 1.00 95.56 159 GLY A C 1
ATOM 1179 O O . GLY A 1 159 ? -1.537 -14.063 -9.680 1.00 95.56 159 GLY A O 1
ATOM 1180 N N . GLU A 1 160 ? -0.825 -12.008 -9.124 1.00 97.56 160 GLU A N 1
ATOM 1181 C CA . GLU A 1 160 ? -0.432 -12.303 -7.746 1.00 97.56 160 GLU A CA 1
ATOM 1182 C C . GLU A 1 160 ? -1.481 -11.828 -6.735 1.00 97.56 160 GLU A C 1
ATOM 1184 O O . GLU A 1 160 ? -2.228 -10.879 -6.986 1.00 97.56 160 GLU A O 1
ATOM 1189 N N . GLN A 1 161 ? -1.510 -12.468 -5.562 1.00 98.12 161 GLN A N 1
ATOM 1190 C CA . GLN A 1 161 ? -2.327 -12.048 -4.420 1.00 98.12 161 GLN A CA 1
ATOM 1191 C C . GLN A 1 161 ? -1.443 -11.656 -3.236 1.00 98.12 161 GLN A C 1
ATOM 1193 O O . GLN A 1 161 ? -0.657 -12.452 -2.724 1.00 98.12 161 GLN A O 1
ATOM 1198 N N . TYR A 1 162 ? -1.627 -10.429 -2.765 1.00 98.44 162 TYR A N 1
ATOM 1199 C CA . TYR A 1 162 ? -0.940 -9.841 -1.624 1.00 98.44 162 TYR A CA 1
ATOM 1200 C C . TYR A 1 162 ? -1.947 -9.689 -0.490 1.00 98.44 162 TYR A C 1
ATOM 1202 O O . TYR A 1 162 ? -2.946 -8.993 -0.651 1.00 98.44 162 TYR A O 1
ATOM 1210 N N . SER A 1 163 ? -1.733 -10.357 0.643 1.00 98.19 163 SER A N 1
ATOM 1211 C CA . SER A 1 163 ? -2.734 -10.381 1.713 1.00 98.19 163 SER A CA 1
ATOM 1212 C C . SER A 1 163 ? -2.178 -10.073 3.091 1.00 98.19 163 SER A C 1
ATOM 1214 O O . SER A 1 163 ? -1.060 -10.470 3.410 1.00 98.19 163 SER A O 1
ATOM 1216 N N . TRP A 1 164 ? -3.022 -9.470 3.924 1.00 98.38 164 TRP A N 1
ATOM 1217 C CA . TRP A 1 164 ? -2.759 -9.194 5.332 1.00 98.38 164 TRP A CA 1
ATOM 1218 C C . TRP A 1 164 ? -3.853 -9.817 6.178 1.00 98.38 164 TRP A C 1
ATOM 1220 O O . TRP A 1 164 ? -5.031 -9.522 5.975 1.00 98.38 164 TRP A O 1
ATOM 1230 N N . ASP A 1 165 ? -3.459 -10.620 7.159 1.00 98.06 165 ASP A N 1
ATOM 1231 C CA . ASP A 1 165 ? -4.360 -11.012 8.235 1.00 98.06 165 ASP A CA 1
ATOM 1232 C C . ASP A 1 165 ? -4.450 -9.867 9.254 1.00 98.06 165 ASP A C 1
ATOM 1234 O O . ASP A 1 165 ? -3.474 -9.149 9.503 1.00 98.06 165 ASP A O 1
ATOM 1238 N N . THR A 1 166 ? -5.622 -9.669 9.842 1.00 96.75 166 THR A N 1
ATOM 1239 C CA . THR A 1 166 ? -5.848 -8.670 10.890 1.00 96.75 166 THR A CA 1
ATOM 1240 C C . THR A 1 166 ? -6.284 -9.370 12.185 1.00 96.75 166 THR A C 1
ATOM 1242 O O . THR A 1 166 ? -6.895 -10.440 12.121 1.00 96.75 166 THR A O 1
ATOM 1245 N N . PRO A 1 167 ? -5.978 -8.829 13.382 1.00 96.12 167 PRO A N 1
ATOM 1246 C CA . PRO A 1 167 ? -5.388 -7.517 13.644 1.00 96.12 167 PRO A CA 1
ATOM 1247 C C . PRO A 1 167 ? -3.891 -7.427 13.303 1.00 96.12 167 PRO A C 1
ATOM 1249 O O . PRO A 1 167 ? -3.114 -8.339 13.578 1.00 96.12 167 PRO A O 1
ATOM 1252 N N . MET A 1 168 ? -3.485 -6.294 12.735 1.00 95.06 168 MET A N 1
ATOM 1253 C CA . MET A 1 168 ? -2.093 -5.973 12.437 1.00 95.06 168 MET A CA 1
ATOM 1254 C C . MET A 1 168 ? -1.280 -5.771 13.728 1.00 95.06 168 MET A C 1
ATOM 1256 O O . MET A 1 168 ? -1.820 -5.334 14.755 1.00 95.06 168 MET A O 1
ATOM 1260 N N . PRO A 1 169 ? 0.046 -6.000 13.693 1.00 93.75 169 PRO A N 1
ATOM 1261 C CA . PRO A 1 169 ? 0.931 -5.568 14.767 1.00 93.75 169 PRO A CA 1
ATOM 1262 C C . PRO A 1 169 ? 0.770 -4.069 15.065 1.00 93.75 169 PRO A C 1
ATOM 1264 O O . PRO A 1 169 ? 0.619 -3.254 14.159 1.00 93.75 169 PRO A O 1
ATOM 1267 N N . GLY A 1 170 ? 0.820 -3.700 16.348 1.00 88.81 170 GLY A N 1
ATOM 1268 C CA . GLY A 1 170 ? 0.671 -2.309 16.800 1.00 88.81 170 GLY A CA 1
ATOM 1269 C C . GLY A 1 170 ? -0.761 -1.890 17.144 1.00 88.81 170 GLY A C 1
ATOM 1270 O O . GLY A 1 170 ? -0.950 -0.825 17.728 1.00 88.81 170 GLY A O 1
ATOM 1271 N N . CYS A 1 171 ? -1.760 -2.726 16.863 1.00 91.38 171 CYS A N 1
ATOM 1272 C CA . CYS A 1 171 ? -3.122 -2.494 17.333 1.00 91.38 171 CYS A CA 1
ATOM 1273 C C . CYS A 1 171 ? -3.232 -2.561 18.870 1.00 91.38 171 CYS A C 1
ATOM 1275 O O . CYS A 1 171 ? -2.511 -3.344 19.503 1.00 91.38 171 CYS A O 1
ATOM 1277 N N . PRO A 1 172 ? -4.134 -1.771 19.490 1.00 86.62 172 PRO A N 1
ATOM 1278 C CA . PRO A 1 172 ? -4.418 -1.874 20.917 1.00 86.62 172 PRO A CA 1
ATOM 1279 C C . PRO A 1 172 ? -4.829 -3.302 21.284 1.00 86.62 172 PRO A C 1
ATOM 1281 O O . PRO A 1 172 ? -5.665 -3.904 20.612 1.00 86.62 172 PRO A O 1
ATOM 1284 N N . LYS A 1 173 ? -4.250 -3.842 22.359 1.00 79.19 173 LYS A N 1
ATOM 1285 C CA . LYS A 1 173 ? -4.716 -5.106 22.933 1.00 79.19 173 LYS A CA 1
ATOM 1286 C C . LYS A 1 173 ? -6.000 -4.812 23.705 1.00 79.19 173 LYS A C 1
ATOM 1288 O O . LYS A 1 173 ? -5.948 -4.069 24.682 1.00 79.19 173 LYS A O 1
ATOM 1293 N N . THR A 1 174 ? -7.122 -5.331 23.221 1.00 60.25 174 THR A N 1
ATOM 1294 C CA . THR A 1 174 ? -8.390 -5.373 23.963 1.00 60.25 174 THR A CA 1
ATOM 1295 C C . THR A 1 174 ? -8.333 -6.398 25.078 1.00 60.25 174 THR A C 1
ATOM 1297 O O . THR A 1 174 ? -7.743 -7.474 24.821 1.00 60.25 174 THR A O 1
#